Protein AF-T2JVC3-F1 (afdb_monomer_lite)

Secondary structure (DSSP, 8-state):
-HHHHHHHHHHHT------PPTTPPPEEEEEE-SSSEEEEEE-TT--HHHHHHHHHHHHHHT--TTS---TT-EEEEEEEEEE-SSTT--EEEEEEEEEEESS-SS-TT-EEEE-HHHHHHHHHHHHHTT-

Sequence (131 aa):
MVVLTVGLFGLGLGLFERTEIPGAVRFSRVYDNGGNQVIIVVEPSIIETELEATLKQAANDYFSYGRTAGIDNKLTIRARTLVHPETGESLPLYIGQVKRSLSVKNDENMEIDIFQEELKQLSKYQKLAKG

Organism: NCBI:txid1284629

Foldseek 3Di:
DVVVVCVVVVVVPCPDDQDQQPLADDWAWPDDPLAQETEIEDELPDDPVNVQSNQVSCLLVPADLRHHYDPVQKRKYWYWYWFDQDVPDIDTQTFWIWIAHNVDNDGPPIDIGGRVVSNVVSVVRVVVVVD

InterPro domains:
  IPR019664 Ycf51 [PF10726] (1-100)

Structure (mmCIF, N/CA/C/O backbone):
data_AF-T2JVC3-F1
#
_entry.id   AF-T2JVC3-F1
#
loop_
_atom_site.group_PDB
_atom_site.id
_atom_site.type_symbol
_atom_site.label_atom_id
_atom_site.label_alt_id
_atom_site.label_comp_id
_atom_site.label_asym_id
_atom_site.label_entity_id
_atom_site.label_seq_id
_atom_site.pdbx_PDB_ins_code
_atom_site.Cartn_x
_atom_site.Cartn_y
_atom_site.Cartn_z
_atom_site.occupancy
_atom_site.B_iso_or_equiv
_atom_site.auth_seq_id
_atom_site.auth_comp_id
_atom_site.auth_asym_id
_atom_site.auth_atom_id
_atom_site.pdbx_PDB_model_num
ATOM 1 N N . MET A 1 1 ? -1.027 -19.730 -40.507 1.00 79.75 1 MET A N 1
ATOM 2 C CA . MET A 1 1 ? -1.485 -20.237 -39.193 1.00 79.75 1 MET A CA 1
ATOM 3 C C . MET A 1 1 ? -0.329 -20.587 -38.270 1.00 79.75 1 MET A C 1
ATOM 5 O O . MET A 1 1 ? -0.295 -20.025 -37.191 1.00 79.75 1 MET A O 1
ATOM 9 N N . VAL A 1 2 ? 0.664 -21.376 -38.703 1.00 92.81 2 VAL A N 1
ATOM 10 C CA . VAL A 1 2 ? 1.822 -21.780 -37.871 1.00 92.81 2 VAL A CA 1
ATOM 11 C C . VAL A 1 2 ? 2.514 -20.618 -37.138 1.00 92.81 2 VAL A C 1
ATOM 13 O O . VAL A 1 2 ? 2.687 -20.701 -35.930 1.00 92.81 2 VAL A O 1
ATOM 16 N N . VAL A 1 3 ? 2.845 -19.514 -37.822 1.00 93.38 3 VAL A N 1
ATOM 17 C CA . VAL A 1 3 ? 3.511 -18.349 -37.192 1.00 93.38 3 VAL A CA 1
ATOM 18 C C . VAL A 1 3 ? 2.668 -17.738 -36.067 1.00 93.38 3 VAL A C 1
ATOM 20 O O . VAL A 1 3 ? 3.184 -17.458 -34.992 1.00 93.38 3 VAL A O 1
ATOM 23 N N . LEU A 1 4 ? 1.362 -17.576 -36.294 1.00 92.12 4 LEU A N 1
ATOM 24 C CA . LEU A 1 4 ? 0.427 -17.060 -35.292 1.00 92.12 4 LEU A CA 1
ATOM 25 C C . LEU A 1 4 ? 0.304 -18.024 -34.111 1.00 92.12 4 LEU A C 1
ATOM 27 O O . LEU A 1 4 ? 0.419 -17.597 -32.971 1.00 92.12 4 LEU A O 1
ATOM 31 N N . THR A 1 5 ? 0.132 -19.320 -34.374 1.00 93.00 5 THR A N 1
ATOM 32 C CA . THR A 1 5 ? 0.001 -20.342 -33.328 1.00 93.00 5 THR A CA 1
ATOM 33 C C . THR A 1 5 ? 1.251 -20.419 -32.456 1.00 93.00 5 THR A C 1
ATOM 35 O O . THR A 1 5 ? 1.134 -20.415 -31.237 1.00 93.00 5 THR A O 1
ATOM 38 N N . VAL A 1 6 ? 2.441 -20.427 -33.062 1.00 92.12 6 VAL A N 1
ATOM 39 C CA . VAL A 1 6 ? 3.713 -20.450 -32.327 1.00 92.12 6 VAL A CA 1
ATOM 40 C C . VAL A 1 6 ? 3.932 -19.140 -31.568 1.00 92.12 6 VAL A C 1
ATOM 42 O O . VAL A 1 6 ? 4.359 -19.179 -30.420 1.00 92.12 6 VAL A O 1
ATOM 45 N N . GLY A 1 7 ? 3.591 -17.991 -32.160 1.00 90.12 7 GLY A N 1
ATOM 46 C CA . GLY A 1 7 ? 3.696 -16.688 -31.498 1.00 90.12 7 GLY A CA 1
ATOM 47 C C . GLY A 1 7 ? 2.778 -16.557 -30.279 1.00 90.12 7 GLY A C 1
ATOM 48 O O . GLY A 1 7 ? 3.239 -16.191 -29.202 1.00 90.12 7 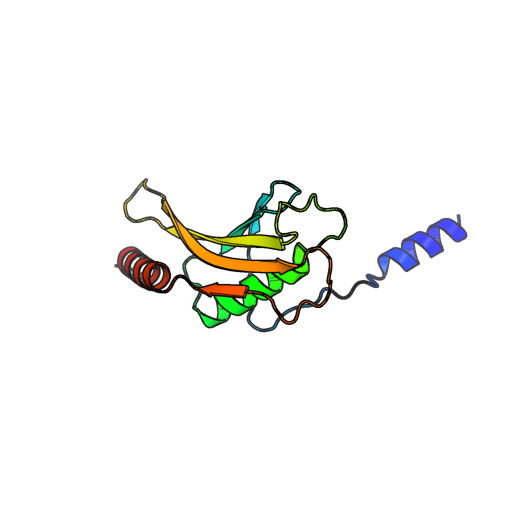GLY A O 1
ATOM 49 N N . LEU A 1 8 ? 1.496 -16.908 -30.418 1.00 89.00 8 LEU A N 1
ATOM 50 C CA . LEU A 1 8 ? 0.521 -16.900 -29.320 1.00 89.00 8 LEU A CA 1
ATOM 51 C C . LEU A 1 8 ? 0.872 -17.925 -28.236 1.00 89.00 8 LEU A C 1
ATOM 53 O O . LEU A 1 8 ? 0.787 -17.607 -27.054 1.00 89.00 8 LEU A O 1
ATOM 57 N N . PHE A 1 9 ? 1.304 -19.128 -28.626 1.00 87.88 9 PHE A N 1
ATOM 58 C CA . PHE A 1 9 ? 1.742 -20.155 -27.683 1.00 87.88 9 PHE A CA 1
ATOM 59 C C . PHE A 1 9 ? 2.987 -19.711 -26.910 1.00 87.88 9 PHE A C 1
ATOM 61 O O . PHE A 1 9 ? 2.995 -19.783 -25.687 1.00 87.88 9 PHE A O 1
ATOM 68 N N . GLY A 1 10 ? 4.001 -19.181 -27.603 1.00 86.00 10 GLY A N 1
ATOM 69 C CA . GLY A 1 10 ? 5.225 -18.673 -26.985 1.00 86.00 10 GLY A CA 1
ATOM 70 C C . GLY A 1 10 ? 4.973 -17.515 -26.015 1.00 86.00 10 GLY A C 1
ATOM 71 O O . GLY A 1 10 ? 5.526 -17.511 -24.920 1.00 86.00 10 GLY A O 1
ATOM 72 N N . LEU A 1 11 ? 4.089 -16.572 -26.367 1.00 83.12 11 LEU A N 1
ATOM 73 C CA . LEU A 1 11 ? 3.670 -15.486 -25.467 1.00 83.12 11 LEU A CA 1
ATOM 74 C C . LEU A 1 11 ? 2.813 -15.986 -24.290 1.00 83.12 11 LEU A C 1
ATOM 76 O O . LEU A 1 11 ? 2.827 -15.379 -23.221 1.00 83.12 11 LEU A O 1
ATOM 80 N N . GLY A 1 12 ? 2.095 -17.099 -24.464 1.00 79.94 12 GLY A N 1
ATOM 81 C CA . GLY A 1 12 ? 1.285 -17.743 -23.429 1.00 79.94 12 GLY A CA 1
ATOM 82 C C . GLY A 1 12 ? 2.084 -18.504 -22.366 1.00 79.94 12 GLY A C 1
ATOM 83 O O . GLY A 1 12 ? 1.514 -18.860 -21.340 1.00 79.94 12 GLY A O 1
ATOM 84 N N . LEU A 1 13 ? 3.392 -18.720 -22.562 1.00 82.12 13 LEU A N 1
ATOM 85 C CA . LEU A 1 13 ? 4.261 -19.417 -21.601 1.00 82.12 13 LEU A CA 1
ATOM 86 C C . LEU A 1 13 ? 4.530 -18.624 -20.311 1.00 82.12 13 LEU A C 1
ATOM 88 O O . LEU A 1 13 ? 5.198 -19.137 -19.421 1.00 82.12 13 LEU A O 1
ATOM 92 N N . GLY A 1 14 ? 4.026 -17.390 -20.194 1.00 66.44 14 GLY A N 1
ATOM 93 C CA . GLY A 1 14 ? 4.145 -16.618 -18.958 1.00 66.44 14 GLY A CA 1
ATOM 94 C C . GLY A 1 14 ? 5.587 -16.225 -18.639 1.00 66.44 14 GLY A C 1
ATOM 95 O O . GLY A 1 14 ? 6.002 -16.309 -17.493 1.00 66.44 14 GLY A O 1
ATOM 96 N N . LEU A 1 15 ? 6.345 -15.760 -19.641 1.00 68.88 15 LEU A N 1
ATOM 97 C CA . LEU A 1 15 ? 7.757 -15.340 -19.526 1.00 68.88 15 LEU A CA 1
ATOM 98 C C . LEU A 1 15 ? 7.999 -14.110 -18.617 1.00 68.88 15 LEU A C 1
ATOM 100 O O . LEU A 1 15 ? 9.071 -13.509 -18.655 1.00 68.88 15 LEU A O 1
ATOM 104 N N . PHE A 1 16 ? 7.007 -13.707 -17.825 1.00 67.94 16 PHE A N 1
ATOM 105 C CA . PHE A 1 16 ? 7.097 -12.607 -16.879 1.00 67.94 16 PHE A CA 1
ATOM 106 C C . PHE A 1 16 ? 6.987 -13.163 -15.465 1.00 67.94 16 PHE A C 1
ATOM 108 O O . PHE A 1 16 ? 5.893 -13.438 -14.976 1.00 67.94 16 PHE A O 1
ATOM 115 N N . GLU A 1 17 ? 8.127 -13.295 -14.796 1.00 67.00 17 GLU A N 1
ATOM 116 C CA . GLU A 1 17 ? 8.144 -13.521 -13.357 1.00 67.00 17 GLU A CA 1
ATOM 117 C C . GLU A 1 17 ? 7.766 -12.216 -12.659 1.00 67.00 17 GLU A C 1
ATOM 119 O O . GLU A 1 17 ? 8.472 -11.205 -12.742 1.00 67.00 17 GLU A O 1
ATOM 124 N N . ARG A 1 18 ? 6.611 -12.216 -11.990 1.00 76.00 18 ARG A N 1
ATOM 125 C CA . ARG A 1 18 ? 6.265 -11.130 -11.079 1.00 76.00 18 ARG A CA 1
ATOM 126 C C . ARG A 1 18 ? 7.211 -11.216 -9.890 1.00 76.00 18 ARG A C 1
ATOM 128 O O . ARG A 1 18 ? 7.340 -12.266 -9.271 1.00 76.00 18 ARG A O 1
ATOM 135 N N . THR A 1 19 ? 7.858 -10.107 -9.559 1.00 84.75 19 THR A N 1
ATOM 136 C CA . THR A 1 19 ? 8.630 -10.029 -8.323 1.00 84.75 19 THR A CA 1
ATOM 137 C C . THR A 1 19 ? 7.670 -10.107 -7.141 1.00 84.75 19 THR A C 1
ATOM 139 O O . THR A 1 19 ? 6.855 -9.203 -6.948 1.00 84.75 19 THR A O 1
ATOM 142 N N . GLU A 1 20 ? 7.774 -11.179 -6.364 1.00 90.62 20 GLU A N 1
ATOM 143 C CA . GLU A 1 20 ? 7.067 -11.337 -5.097 1.00 90.62 20 GLU A CA 1
ATOM 144 C C . GLU A 1 20 ? 8.005 -10.981 -3.946 1.00 90.62 20 GLU A C 1
ATOM 146 O O . GLU A 1 20 ? 9.097 -11.534 -3.812 1.00 90.62 20 GLU A O 1
ATOM 151 N N . ILE A 1 21 ? 7.588 -10.023 -3.125 1.00 94.00 21 ILE A N 1
ATOM 152 C CA . ILE A 1 21 ? 8.301 -9.611 -1.923 1.00 94.00 21 ILE A CA 1
ATOM 153 C C . ILE A 1 21 ? 7.805 -10.479 -0.762 1.00 94.00 21 ILE A C 1
ATOM 155 O O . ILE A 1 21 ? 6.615 -10.433 -0.436 1.00 94.00 21 ILE A O 1
ATOM 159 N N . PRO A 1 22 ? 8.688 -11.263 -0.116 1.00 95.50 22 PRO A N 1
ATOM 160 C CA . PRO A 1 22 ? 8.301 -12.114 1.002 1.00 95.50 22 PRO A CA 1
ATOM 161 C C . PRO A 1 22 ? 7.613 -11.326 2.121 1.00 95.50 22 PRO A C 1
ATOM 163 O O . PRO A 1 22 ? 8.066 -10.249 2.504 1.00 95.50 22 PRO A O 1
ATOM 166 N N . GLY A 1 23 ? 6.522 -11.881 2.654 1.00 95.75 23 GLY A N 1
ATOM 167 C CA . GLY A 1 23 ? 5.741 -11.262 3.729 1.00 95.75 23 GLY A CA 1
ATOM 168 C C . GLY A 1 23 ? 4.748 -10.188 3.275 1.00 95.75 23 GLY A C 1
ATOM 169 O O . GLY A 1 23 ? 3.989 -9.692 4.103 1.00 95.75 23 GLY A O 1
ATOM 170 N N . ALA A 1 24 ? 4.707 -9.834 1.986 1.00 97.06 24 ALA A N 1
ATOM 171 C CA . ALA A 1 24 ? 3.653 -8.975 1.462 1.00 97.06 24 ALA A CA 1
ATOM 172 C C . ALA A 1 24 ? 2.305 -9.711 1.492 1.00 97.06 24 ALA A C 1
ATOM 174 O O . ALA A 1 24 ? 2.192 -10.849 1.029 1.00 97.06 24 ALA A O 1
ATOM 175 N N . VAL A 1 25 ? 1.270 -9.050 2.009 1.00 96.88 25 VAL A N 1
ATOM 176 C CA . VAL A 1 25 ? -0.090 -9.594 2.031 1.00 96.88 25 VAL A CA 1
ATOM 177 C C . VAL A 1 25 ? -0.882 -9.119 0.821 1.00 96.88 25 VAL A C 1
ATOM 179 O O . VAL A 1 25 ? -0.494 -8.205 0.088 1.00 96.88 25 VAL A O 1
ATOM 182 N N . ARG A 1 26 ? -2.037 -9.746 0.595 1.00 96.38 26 ARG A N 1
ATOM 183 C CA . ARG A 1 26 ? -2.940 -9.345 -0.479 1.00 96.38 26 ARG A CA 1
ATOM 184 C C . ARG A 1 26 ? -3.481 -7.937 -0.221 1.00 96.38 26 ARG A C 1
ATOM 186 O O . ARG A 1 26 ? -3.966 -7.623 0.861 1.00 96.38 26 ARG A O 1
ATOM 193 N N . PHE A 1 27 ? -3.479 -7.120 -1.265 1.00 97.50 27 PHE A N 1
ATOM 194 C CA . PHE A 1 27 ? -4.100 -5.800 -1.281 1.00 97.50 27 PHE A CA 1
ATOM 195 C C . PHE A 1 27 ? -4.928 -5.620 -2.552 1.00 97.50 27 PHE A C 1
ATOM 197 O O . PHE A 1 27 ? -4.784 -6.367 -3.524 1.00 97.50 27 PHE A O 1
ATOM 204 N N . SER A 1 28 ? -5.795 -4.610 -2.566 1.00 97.75 28 SER A N 1
ATOM 205 C CA . SER A 1 28 ? -6.480 -4.182 -3.788 1.00 97.75 28 SER A CA 1
ATOM 206 C C . SER A 1 28 ? -6.362 -2.678 -3.997 1.00 97.75 28 SER A C 1
ATOM 208 O O . SER A 1 28 ? -6.205 -1.907 -3.053 1.00 97.75 28 SER A O 1
ATOM 210 N N . ARG A 1 29 ? -6.395 -2.249 -5.258 1.00 97.81 29 ARG A N 1
ATOM 211 C CA . ARG A 1 29 ? -6.358 -0.835 -5.630 1.00 97.81 29 ARG A CA 1
ATOM 212 C C . ARG A 1 29 ? -7.743 -0.232 -5.485 1.00 97.81 29 ARG A C 1
ATOM 214 O O . ARG A 1 29 ? -8.681 -0.713 -6.113 1.00 97.81 29 ARG A O 1
ATOM 221 N N . VAL A 1 30 ? -7.856 0.847 -4.724 1.00 97.50 30 VAL A N 1
ATOM 222 C CA . VAL A 1 30 ? -9.124 1.574 -4.545 1.00 97.50 30 VAL A CA 1
ATOM 223 C C . VAL A 1 30 ? -9.123 2.931 -5.236 1.00 97.50 30 VAL A C 1
ATOM 225 O O . VAL A 1 30 ? -10.188 3.472 -5.512 1.00 97.50 30 VAL A O 1
ATOM 228 N N . TYR A 1 31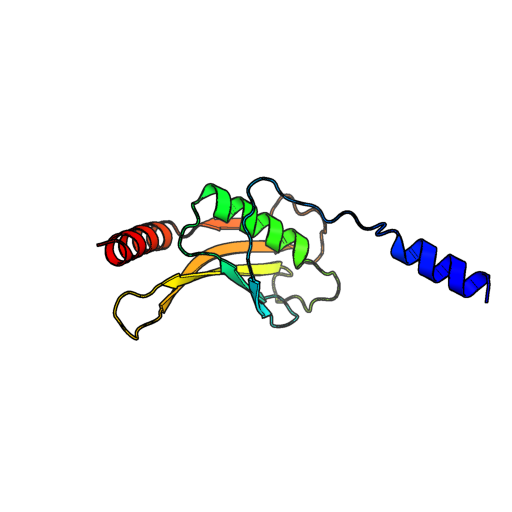 ? -7.944 3.480 -5.530 1.00 97.75 31 TYR A N 1
ATOM 229 C CA . TYR A 1 31 ? -7.801 4.709 -6.300 1.00 97.75 31 TYR A CA 1
ATOM 230 C C . TYR A 1 31 ? -6.461 4.733 -7.030 1.00 97.75 31 TYR A C 1
ATOM 232 O O . TYR A 1 31 ? -5.446 4.279 -6.499 1.00 97.75 31 TYR A O 1
ATOM 240 N N . ASP A 1 32 ? -6.466 5.282 -8.237 1.00 96.44 32 ASP A N 1
ATOM 241 C CA . ASP A 1 32 ? -5.281 5.516 -9.052 1.00 96.44 32 ASP A CA 1
ATOM 242 C C . ASP A 1 32 ? -5.574 6.689 -9.982 1.00 96.44 32 ASP A C 1
ATOM 244 O O . ASP A 1 32 ? -6.547 6.645 -10.735 1.00 96.44 32 ASP A O 1
ATOM 248 N N . ASN A 1 33 ? -4.757 7.738 -9.921 1.00 94.94 33 ASN A N 1
ATOM 249 C CA . ASN A 1 33 ? -4.926 8.901 -10.790 1.00 94.94 33 ASN A CA 1
ATOM 250 C C . ASN A 1 33 ? -4.190 8.768 -12.135 1.00 94.94 33 ASN A C 1
ATOM 252 O O . ASN A 1 33 ? -4.154 9.729 -12.897 1.00 94.94 33 ASN A O 1
ATOM 256 N N . GLY A 1 34 ? -3.532 7.634 -12.403 1.00 91.81 34 GLY A N 1
ATOM 257 C CA . GLY A 1 34 ? -2.662 7.429 -13.568 1.00 91.81 34 GLY A CA 1
ATOM 258 C C . GLY A 1 34 ? -1.364 8.256 -13.553 1.00 91.81 34 GLY A C 1
ATOM 259 O O . GLY A 1 34 ? -0.488 8.045 -14.388 1.00 91.81 34 GLY A O 1
ATOM 260 N N . GLY A 1 35 ? -1.216 9.167 -12.590 1.00 93.94 35 GLY A N 1
ATOM 261 C CA . GLY A 1 35 ? -0.057 10.025 -12.379 1.00 93.94 35 GLY A CA 1
ATOM 262 C C . GLY A 1 35 ? 0.739 9.584 -11.157 1.00 93.94 35 GLY A C 1
ATOM 263 O O . GLY A 1 35 ? 1.172 8.438 -11.058 1.00 93.94 35 GLY A O 1
ATOM 264 N N . ASN A 1 36 ? 0.920 10.470 -10.187 1.00 95.00 36 ASN A N 1
ATOM 265 C CA . ASN A 1 36 ? 1.804 10.253 -9.044 1.00 95.00 36 ASN A CA 1
ATOM 266 C C . ASN A 1 36 ? 1.132 9.690 -7.776 1.00 95.00 36 ASN A C 1
ATOM 268 O O . ASN A 1 36 ? 1.764 9.695 -6.719 1.00 95.00 36 ASN A O 1
ATOM 272 N N . GLN A 1 37 ? -0.118 9.212 -7.843 1.00 95.94 37 GLN A N 1
ATOM 273 C CA . GLN A 1 37 ? -0.833 8.736 -6.656 1.00 95.94 37 GLN A CA 1
ATOM 274 C C . GLN A 1 37 ? -1.601 7.432 -6.879 1.00 95.94 37 GLN A C 1
ATOM 276 O O . GLN A 1 37 ? -2.418 7.311 -7.793 1.00 95.94 37 GLN A O 1
ATOM 281 N N . VAL A 1 38 ? -1.409 6.496 -5.949 1.00 98.06 38 VAL A N 1
ATOM 282 C CA . VAL A 1 38 ? -2.202 5.268 -5.817 1.00 98.06 38 VAL A CA 1
ATOM 283 C C . VAL A 1 38 ? -2.649 5.109 -4.366 1.00 98.06 38 VAL A C 1
ATOM 285 O O . VAL A 1 38 ? -1.922 5.444 -3.429 1.00 98.06 38 VAL A O 1
ATOM 288 N N . ILE A 1 39 ? -3.857 4.591 -4.163 1.00 98.50 39 ILE A N 1
ATOM 289 C CA . ILE A 1 39 ? -4.344 4.177 -2.848 1.00 98.50 39 ILE A CA 1
ATOM 290 C C . ILE A 1 39 ? -4.711 2.703 -2.926 1.00 98.50 39 ILE A C 1
ATOM 292 O O . ILE A 1 39 ? -5.490 2.283 -3.790 1.00 98.50 39 ILE A O 1
ATOM 296 N N . ILE A 1 40 ? -4.157 1.934 -1.997 1.00 98.69 40 ILE A N 1
ATOM 297 C CA . ILE A 1 40 ? -4.445 0.515 -1.827 1.00 98.69 40 ILE A CA 1
ATOM 298 C C . ILE A 1 40 ? -5.207 0.287 -0.526 1.00 98.69 40 ILE A C 1
ATOM 300 O O . ILE A 1 40 ? -5.051 1.039 0.439 1.00 98.69 40 ILE A O 1
ATOM 304 N N . VAL A 1 41 ? -6.029 -0.755 -0.507 1.00 98.19 41 VAL A N 1
ATOM 305 C CA . VAL A 1 41 ? -6.663 -1.270 0.703 1.00 98.19 41 VAL A CA 1
ATOM 306 C C . VAL A 1 41 ? -6.050 -2.612 1.088 1.00 98.19 41 VAL A C 1
ATOM 308 O O . VAL A 1 41 ? -5.848 -3.470 0.224 1.00 98.19 41 VAL A O 1
ATOM 311 N N . VAL A 1 42 ? -5.769 -2.768 2.378 1.00 97.56 42 VAL A N 1
ATOM 312 C CA . VAL A 1 42 ? -5.276 -3.999 3.009 1.00 97.56 42 VAL A CA 1
ATOM 313 C C . VAL A 1 42 ? -6.242 -4.471 4.088 1.00 97.56 42 VAL A C 1
ATOM 315 O O . VAL A 1 42 ? -7.061 -3.692 4.595 1.00 97.56 42 VAL A O 1
ATOM 318 N N . GLU A 1 43 ? -6.149 -5.752 4.440 1.00 94.88 43 GLU A N 1
ATOM 319 C CA . GLU A 1 43 ? -6.974 -6.317 5.503 1.00 94.88 43 GLU A CA 1
ATOM 320 C C . GLU A 1 43 ? -6.717 -5.620 6.845 1.00 94.88 43 GLU A C 1
ATOM 322 O O . GLU A 1 43 ? -5.570 -5.287 7.159 1.00 94.88 43 GLU A O 1
ATOM 327 N N . PRO A 1 44 ? -7.761 -5.408 7.666 1.00 93.19 44 PRO A N 1
ATOM 328 C CA . PRO A 1 44 ? -7.599 -4.773 8.965 1.00 93.19 44 PRO A CA 1
ATOM 329 C C . PRO A 1 44 ? -6.670 -5.533 9.899 1.00 93.19 44 PRO A C 1
ATOM 331 O O . PRO A 1 44 ? -6.148 -4.904 10.799 1.00 93.19 44 PRO A O 1
ATOM 334 N N . SER A 1 45 ? -6.465 -6.842 9.721 1.00 92.50 45 SER A N 1
ATOM 335 C CA . SER A 1 45 ? -5.621 -7.712 10.558 1.00 92.50 45 SER A CA 1
ATOM 336 C C . SER A 1 45 ? -4.113 -7.602 10.310 1.00 92.50 45 SER A C 1
ATOM 338 O O . SER A 1 45 ? -3.360 -8.285 11.000 1.00 92.50 45 SER A O 1
ATOM 340 N N . ILE A 1 46 ? -3.679 -6.775 9.355 1.00 95.25 46 ILE A N 1
ATOM 341 C CA . ILE A 1 46 ? -2.270 -6.632 8.968 1.00 95.25 46 ILE A CA 1
ATOM 342 C C . ILE A 1 46 ? -1.386 -6.152 10.132 1.00 95.25 46 ILE A C 1
ATOM 344 O O . ILE A 1 46 ? -1.786 -5.280 10.911 1.00 95.25 46 ILE A O 1
ATOM 348 N N . ILE A 1 47 ? -0.168 -6.691 10.228 1.00 94.56 47 ILE A N 1
ATOM 349 C CA . ILE A 1 47 ? 0.861 -6.211 11.167 1.00 94.56 47 ILE A CA 1
ATOM 350 C C . ILE A 1 47 ? 1.877 -5.286 10.484 1.00 94.56 47 ILE A C 1
ATOM 352 O O . ILE A 1 47 ? 1.946 -5.195 9.263 1.00 94.56 47 ILE A O 1
ATOM 356 N N . GLU A 1 48 ? 2.701 -4.597 11.272 1.00 96.00 48 GLU A N 1
ATOM 357 C CA . GLU A 1 48 ? 3.678 -3.619 10.772 1.00 96.00 48 GLU A CA 1
ATOM 358 C C . GLU A 1 48 ? 4.649 -4.190 9.725 1.00 96.00 48 GLU A C 1
ATOM 360 O O . GLU A 1 48 ? 4.837 -3.592 8.667 1.00 96.00 48 GLU A O 1
ATOM 365 N N . THR A 1 49 ? 5.228 -5.366 9.979 1.00 96.81 49 THR A N 1
ATOM 366 C CA . THR A 1 49 ? 6.192 -5.995 9.061 1.00 96.81 49 THR A CA 1
ATOM 367 C C . THR A 1 49 ? 5.545 -6.416 7.741 1.00 96.81 49 THR A C 1
ATOM 369 O O . THR A 1 49 ? 6.129 -6.236 6.672 1.00 96.81 49 THR A O 1
ATOM 372 N N . GLU A 1 50 ? 4.315 -6.930 7.799 1.00 97.50 50 GLU A N 1
ATOM 373 C CA . GLU A 1 50 ? 3.505 -7.242 6.620 1.00 97.50 50 GLU A CA 1
ATOM 374 C C . GLU A 1 50 ? 3.148 -5.973 5.846 1.00 97.50 50 GLU A C 1
ATOM 376 O O . GLU A 1 50 ? 3.201 -5.964 4.616 1.00 97.50 50 GLU A O 1
ATOM 381 N N . LEU A 1 51 ? 2.812 -4.883 6.543 1.00 97.88 51 LEU A N 1
ATOM 382 C CA . LEU A 1 51 ? 2.499 -3.597 5.928 1.00 97.88 51 LEU A CA 1
ATOM 383 C C . LEU A 1 51 ? 3.706 -3.030 5.180 1.00 97.88 51 LEU A C 1
ATOM 385 O O . LEU A 1 51 ? 3.559 -2.606 4.034 1.00 97.88 51 LEU A O 1
ATOM 389 N N . GLU A 1 52 ? 4.892 -3.063 5.782 1.00 97.94 52 GLU A N 1
ATOM 390 C CA . GLU A 1 52 ? 6.122 -2.617 5.129 1.00 97.94 52 GLU A CA 1
ATOM 391 C C . GLU A 1 52 ? 6.409 -3.438 3.860 1.00 97.94 52 GLU A C 1
ATOM 393 O O . GLU A 1 52 ? 6.633 -2.871 2.785 1.00 97.94 52 GLU A O 1
ATOM 398 N N . ALA A 1 53 ? 6.338 -4.771 3.949 1.00 97.69 53 ALA A N 1
ATOM 399 C CA . ALA A 1 53 ? 6.517 -5.656 2.798 1.00 97.69 53 ALA A CA 1
ATOM 400 C C . ALA A 1 53 ? 5.459 -5.405 1.709 1.00 97.69 53 ALA A C 1
ATOM 402 O O . ALA A 1 53 ? 5.775 -5.359 0.519 1.00 97.69 53 ALA A O 1
ATOM 403 N N . THR A 1 54 ? 4.212 -5.161 2.111 1.00 98.12 54 THR A N 1
ATOM 404 C CA . THR A 1 54 ? 3.092 -4.872 1.207 1.00 98.12 54 THR A CA 1
ATOM 405 C C . THR A 1 54 ? 3.260 -3.536 0.493 1.00 98.12 54 THR A C 1
ATOM 407 O O . THR A 1 54 ? 3.001 -3.442 -0.707 1.00 98.12 54 THR A O 1
ATOM 410 N N . LEU A 1 55 ? 3.737 -2.503 1.191 1.00 98.25 55 LEU A N 1
ATOM 411 C CA . LEU A 1 55 ? 4.065 -1.214 0.587 1.00 98.25 55 LEU A CA 1
ATOM 412 C C . LEU A 1 55 ? 5.192 -1.365 -0.440 1.00 98.25 55 LEU A C 1
ATOM 414 O O . LEU A 1 55 ? 5.064 -0.851 -1.550 1.00 98.25 55 LEU A O 1
ATOM 418 N N . LYS A 1 56 ? 6.245 -2.134 -0.131 1.00 96.94 56 LYS A N 1
ATOM 419 C CA . LYS A 1 56 ? 7.309 -2.452 -1.100 1.00 96.94 56 LYS A CA 1
ATOM 420 C C . LYS A 1 56 ? 6.763 -3.213 -2.313 1.00 96.94 56 LYS A C 1
ATOM 422 O O . LYS A 1 56 ? 7.131 -2.898 -3.445 1.00 96.94 56 LYS A O 1
ATOM 427 N N . GLN A 1 57 ? 5.867 -4.180 -2.103 1.00 96.94 57 GLN A N 1
ATOM 428 C CA . GLN A 1 57 ? 5.262 -4.949 -3.194 1.00 96.94 57 GLN A CA 1
ATOM 429 C C . GLN A 1 57 ? 4.445 -4.027 -4.101 1.00 96.94 57 GLN A C 1
ATOM 431 O O . GLN A 1 57 ? 4.632 -4.027 -5.315 1.00 96.94 57 GLN A O 1
ATOM 436 N N . ALA A 1 58 ? 3.598 -3.182 -3.510 1.00 97.19 58 ALA A N 1
ATOM 437 C CA . ALA A 1 58 ? 2.802 -2.210 -4.245 1.00 97.19 58 ALA A CA 1
ATOM 438 C C . ALA A 1 58 ? 3.683 -1.197 -4.993 1.00 97.19 58 ALA A C 1
ATOM 440 O O . ALA A 1 58 ? 3.391 -0.855 -6.139 1.00 97.19 58 ALA A O 1
ATOM 441 N N . ALA A 1 59 ? 4.779 -0.745 -4.381 1.00 96.25 59 ALA A N 1
ATOM 442 C CA . ALA A 1 59 ? 5.768 0.111 -5.025 1.00 96.25 59 ALA A CA 1
ATOM 443 C C . ALA A 1 59 ? 6.321 -0.535 -6.295 1.00 96.25 59 ALA A C 1
ATOM 445 O O . ALA A 1 59 ? 6.401 0.138 -7.323 1.00 96.25 59 ALA A O 1
ATOM 446 N N . ASN A 1 60 ? 6.657 -1.824 -6.251 1.00 94.12 60 ASN A N 1
ATOM 447 C CA . ASN A 1 60 ? 7.107 -2.568 -7.422 1.00 94.12 60 ASN A CA 1
ATOM 448 C C . ASN A 1 60 ? 5.993 -2.710 -8.475 1.00 94.12 60 ASN A C 1
ATOM 450 O O . ASN A 1 60 ? 6.179 -2.317 -9.624 1.00 94.12 60 ASN A O 1
ATOM 454 N N . ASP A 1 61 ? 4.812 -3.174 -8.062 1.00 94.44 61 ASP A N 1
ATOM 455 C CA . ASP A 1 61 ? 3.696 -3.473 -8.964 1.00 94.44 61 ASP A CA 1
ATOM 456 C C . ASP A 1 61 ? 3.167 -2.246 -9.725 1.00 94.44 61 ASP A C 1
ATOM 458 O O . ASP A 1 61 ? 2.777 -2.362 -10.887 1.00 94.44 61 ASP A O 1
ATOM 462 N N . TYR A 1 62 ? 3.123 -1.070 -9.088 1.00 94.81 62 TYR A N 1
ATOM 463 C CA . TYR A 1 62 ? 2.534 0.136 -9.688 1.00 94.81 62 TYR A CA 1
ATOM 464 C C . TYR A 1 62 ? 3.528 1.041 -10.411 1.00 94.81 62 TYR A C 1
ATOM 466 O O . TYR A 1 62 ? 3.132 2.076 -10.962 1.00 94.81 62 TYR A O 1
ATOM 474 N N . PHE A 1 63 ? 4.806 0.675 -10.436 1.00 92.56 63 PHE A N 1
ATOM 475 C CA . PHE A 1 63 ? 5.792 1.435 -11.183 1.00 92.56 63 PHE A CA 1
ATOM 476 C C . PHE A 1 63 ? 5.555 1.361 -12.684 1.00 92.56 63 PHE A C 1
ATOM 478 O O . PHE A 1 63 ? 5.411 0.293 -13.274 1.00 92.56 63 PHE A O 1
ATOM 485 N N . SER A 1 64 ? 5.576 2.528 -13.318 1.00 90.19 64 SER A N 1
ATOM 486 C CA . SER A 1 64 ? 5.560 2.643 -14.766 1.00 90.19 64 SER A CA 1
ATOM 487 C C . SER A 1 64 ? 6.206 3.956 -15.183 1.00 90.19 64 SER A C 1
ATOM 489 O O . SER A 1 64 ? 5.852 5.016 -14.669 1.00 90.19 64 SER A O 1
ATOM 491 N N . TYR A 1 65 ? 7.114 3.878 -16.160 1.00 86.44 65 TYR A N 1
ATOM 492 C CA . TYR A 1 65 ? 7.772 5.039 -16.770 1.00 86.44 65 TYR A CA 1
ATOM 493 C C . TYR A 1 65 ? 6.790 6.007 -17.448 1.00 86.44 65 TYR A C 1
ATOM 495 O O . TYR A 1 65 ? 7.118 7.170 -17.648 1.00 86.44 65 TYR A O 1
ATOM 503 N N . GLY A 1 66 ? 5.597 5.535 -17.827 1.00 87.75 66 GLY A N 1
ATOM 504 C CA . GLY A 1 66 ? 4.601 6.331 -18.550 1.00 87.75 66 GLY A CA 1
ATOM 505 C C . GLY A 1 66 ? 3.682 7.171 -17.661 1.00 87.75 66 GLY A C 1
ATOM 506 O O . GLY A 1 66 ? 2.784 7.827 -18.182 1.00 87.75 66 GLY A O 1
ATOM 507 N N . ARG A 1 67 ? 3.848 7.128 -16.334 1.00 91.12 67 ARG A N 1
ATOM 508 C CA . ARG A 1 67 ? 2.993 7.880 -15.406 1.00 91.12 67 ARG A CA 1
ATOM 509 C C . ARG A 1 67 ? 3.352 9.360 -15.450 1.00 91.12 67 ARG A C 1
ATOM 511 O O . ARG A 1 67 ? 4.527 9.720 -15.453 1.00 91.12 67 ARG A O 1
ATOM 518 N N . THR A 1 68 ? 2.343 10.227 -15.439 1.00 86.75 68 THR A N 1
ATOM 519 C CA . THR A 1 68 ? 2.574 11.670 -15.315 1.00 86.75 68 THR A CA 1
ATOM 520 C C . THR A 1 68 ? 3.112 11.962 -13.919 1.00 86.75 68 THR A C 1
ATOM 522 O O . THR A 1 68 ? 2.385 11.904 -12.925 1.00 86.75 68 THR A O 1
ATOM 525 N N . ALA A 1 69 ? 4.410 12.232 -13.850 1.00 77.25 69 ALA A N 1
ATOM 526 C CA . ALA A 1 69 ? 5.078 12.623 -12.626 1.00 77.25 69 ALA A CA 1
ATOM 527 C C . ALA A 1 69 ? 4.585 13.997 -12.149 1.00 77.25 69 ALA A C 1
ATOM 529 O O . ALA A 1 69 ? 4.368 14.910 -12.946 1.00 77.25 69 ALA A O 1
ATOM 530 N N . GLY A 1 70 ? 4.400 14.130 -10.834 1.00 74.94 70 GLY A N 1
ATOM 531 C CA . GLY A 1 70 ? 4.218 15.430 -10.196 1.00 74.94 70 GLY A CA 1
ATOM 532 C C . GLY A 1 70 ? 5.542 16.196 -10.108 1.00 74.94 70 GLY A C 1
ATOM 533 O O . GLY A 1 70 ? 6.546 15.802 -10.696 1.00 74.94 70 GLY A O 1
ATOM 534 N N . ILE A 1 71 ? 5.555 17.269 -9.318 1.00 77.75 71 ILE A N 1
ATOM 535 C CA . ILE A 1 71 ? 6.716 18.164 -9.148 1.00 77.75 71 ILE A CA 1
ATOM 536 C C . ILE A 1 71 ? 7.982 17.413 -8.690 1.00 77.75 71 ILE A C 1
ATOM 538 O O . ILE A 1 71 ? 9.087 17.775 -9.080 1.00 77.75 71 ILE A O 1
ATOM 542 N N . ASP A 1 72 ? 7.832 16.366 -7.879 1.00 85.12 72 ASP A N 1
ATOM 543 C CA . ASP A 1 72 ? 8.929 15.613 -7.262 1.00 85.12 72 ASP A CA 1
ATOM 544 C C . ASP A 1 72 ? 9.322 14.335 -8.018 1.00 85.12 72 ASP A C 1
ATOM 546 O O . ASP A 1 72 ? 10.246 13.639 -7.597 1.00 85.12 72 ASP A O 1
ATOM 550 N N . ASN A 1 73 ? 8.638 14.015 -9.125 1.00 90.06 73 ASN A N 1
ATOM 551 C CA . ASN A 1 73 ? 8.869 12.805 -9.919 1.00 90.06 73 ASN A CA 1
ATOM 552 C C . ASN A 1 73 ? 8.833 11.496 -9.097 1.00 90.06 73 ASN A C 1
ATOM 554 O O . ASN A 1 73 ? 9.495 10.502 -9.421 1.00 90.06 73 ASN A O 1
ATOM 558 N N . LYS A 1 74 ? 8.031 11.489 -8.026 1.00 93.94 74 LYS A N 1
ATOM 559 C CA . LYS A 1 74 ? 7.806 10.323 -7.173 1.00 93.94 74 LYS A CA 1
ATOM 560 C C . LYS A 1 74 ? 6.367 9.842 -7.277 1.00 93.94 74 LYS A C 1
ATOM 562 O O . LYS A 1 74 ? 5.437 10.631 -7.397 1.00 93.94 74 LYS A O 1
ATOM 567 N N . LEU A 1 75 ? 6.176 8.532 -7.201 1.00 95.50 75 LEU A N 1
ATOM 568 C CA . LEU A 1 75 ? 4.882 7.896 -7.001 1.00 95.50 75 LEU A CA 1
ATOM 569 C C . LEU A 1 75 ? 4.654 7.723 -5.504 1.00 95.50 75 LEU A C 1
ATOM 571 O O . LEU A 1 75 ? 5.440 7.052 -4.839 1.00 95.50 75 LEU A O 1
ATOM 575 N N . THR A 1 76 ? 3.561 8.292 -5.001 1.00 97.00 76 THR A N 1
ATOM 576 C CA . THR A 1 76 ? 3.094 8.079 -3.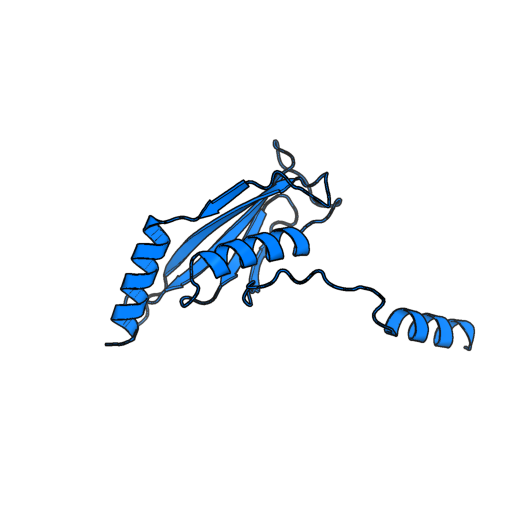631 1.00 97.00 76 THR A CA 1
ATOM 577 C C . THR A 1 76 ? 2.006 7.012 -3.621 1.00 97.00 76 THR A C 1
ATOM 579 O O . THR A 1 76 ? 0.953 7.171 -4.244 1.00 97.00 76 THR A O 1
ATOM 582 N N . ILE A 1 77 ? 2.235 5.939 -2.874 1.00 98.19 77 ILE A N 1
ATOM 583 C CA . ILE A 1 77 ? 1.266 4.866 -2.663 1.00 98.19 77 ILE A CA 1
ATOM 584 C C . ILE A 1 77 ? 0.863 4.888 -1.200 1.00 98.19 77 ILE A C 1
ATOM 586 O O . ILE A 1 77 ? 1.706 4.752 -0.319 1.00 98.19 77 ILE A O 1
ATOM 590 N N . ARG A 1 78 ? -0.429 5.066 -0.936 1.00 98.50 78 ARG A N 1
ATOM 591 C CA . ARG A 1 78 ? -0.971 5.120 0.425 1.00 98.50 78 ARG A CA 1
ATOM 592 C C . ARG A 1 78 ? -1.727 3.836 0.724 1.00 98.50 78 ARG A C 1
ATOM 594 O O . ARG A 1 78 ? -2.631 3.471 -0.030 1.00 98.50 78 ARG A O 1
ATOM 601 N N . ALA A 1 79 ? -1.387 3.184 1.826 1.00 98.50 79 ALA A N 1
ATOM 602 C CA . ALA A 1 79 ? -2.123 2.037 2.327 1.00 98.50 79 ALA A CA 1
ATOM 603 C C . ALA A 1 79 ? -3.181 2.498 3.326 1.00 98.50 79 ALA A C 1
ATOM 605 O O . ALA A 1 79 ? -2.894 3.225 4.283 1.00 98.50 79 ALA A O 1
ATOM 606 N N . ARG A 1 80 ? -4.417 2.060 3.100 1.00 97.56 80 ARG A N 1
ATOM 607 C CA . ARG A 1 80 ? -5.505 2.200 4.062 1.00 97.56 80 ARG A CA 1
ATOM 608 C C . ARG A 1 80 ? -6.125 0.855 4.386 1.00 97.56 80 ARG A C 1
ATOM 610 O O . ARG A 1 80 ? -6.011 -0.098 3.625 1.00 97.56 80 ARG A O 1
ATOM 617 N N . THR A 1 81 ? -6.857 0.813 5.476 1.00 96.19 81 THR A N 1
ATOM 618 C CA . THR A 1 81 ? -7.785 -0.263 5.791 1.00 96.19 81 THR A CA 1
ATOM 619 C C . THR A 1 81 ? -9.177 0.316 6.038 1.00 96.19 81 THR A C 1
ATOM 621 O O . THR A 1 81 ? -9.345 1.536 6.110 1.00 96.19 81 THR A O 1
ATOM 624 N N . LEU A 1 82 ? -10.186 -0.546 6.099 1.00 93.75 82 LEU A N 1
ATOM 625 C CA . LEU A 1 82 ? -11.553 -0.181 6.459 1.00 93.75 82 LEU A CA 1
ATOM 626 C C . LEU A 1 82 ? -11.846 -0.761 7.837 1.00 93.75 82 LEU A C 1
ATOM 628 O O . LEU A 1 82 ? -11.825 -1.976 8.013 1.00 93.75 82 LEU A O 1
ATOM 632 N N . VAL A 1 83 ? -12.100 0.113 8.807 1.00 92.38 83 VAL A N 1
ATOM 633 C CA . VAL A 1 83 ? -12.531 -0.285 10.150 1.00 92.38 83 VAL A CA 1
ATOM 634 C C . VAL A 1 83 ? -14.013 0.012 10.334 1.00 92.38 83 VAL A C 1
ATOM 636 O O . VAL A 1 83 ? -14.555 0.922 9.704 1.00 92.38 83 VAL A O 1
ATOM 639 N N . HIS A 1 84 ? -14.645 -0.743 11.229 1.00 89.62 84 HIS A N 1
ATOM 640 C CA . HIS A 1 84 ? -16.056 -0.605 11.582 1.00 89.62 84 HIS A CA 1
ATOM 641 C C . HIS A 1 84 ? -16.175 -0.319 13.085 1.00 89.62 84 HIS A C 1
ATOM 643 O O . HIS A 1 84 ? -16.260 -1.263 13.869 1.00 89.62 84 HIS A O 1
ATOM 649 N N . PRO A 1 85 ? -16.083 0.957 13.510 1.00 84.19 85 PRO A N 1
ATOM 650 C CA . PRO A 1 85 ? -16.171 1.327 14.923 1.00 84.19 85 PRO A CA 1
ATOM 651 C C . PRO A 1 85 ? -17.521 0.972 15.551 1.00 84.19 85 PRO A C 1
ATOM 653 O O . PRO A 1 85 ? -17.566 0.503 16.685 1.00 84.19 85 PRO A O 1
ATOM 656 N N . GLU A 1 86 ? -18.600 1.183 14.796 1.00 84.38 86 GLU A N 1
ATOM 657 C CA . GLU A 1 86 ? -19.982 0.973 15.213 1.00 84.38 86 GLU A CA 1
ATOM 658 C C . GLU A 1 86 ? -20.783 0.284 14.100 1.00 84.38 86 GLU A C 1
ATOM 660 O O . GLU A 1 86 ? -20.369 0.219 12.937 1.00 84.38 86 GLU A O 1
ATOM 665 N N . THR A 1 87 ? -21.955 -0.248 14.450 1.00 82.44 87 THR A N 1
ATOM 666 C CA . THR A 1 87 ? -22.825 -0.913 13.472 1.00 82.44 87 THR A CA 1
ATOM 667 C C . THR A 1 87 ? -23.337 0.101 12.453 1.00 82.44 87 THR A C 1
ATOM 669 O O . THR A 1 87 ? -24.017 1.056 12.808 1.00 82.44 87 THR A O 1
ATOM 672 N N . GLY A 1 88 ? -23.045 -0.133 11.173 1.00 84.94 88 GLY A N 1
ATOM 673 C CA . GLY A 1 88 ? -23.433 0.769 10.085 1.00 84.94 88 GLY A CA 1
ATOM 674 C C . GLY A 1 88 ? -22.425 1.886 9.800 1.00 84.94 88 GLY A C 1
ATOM 675 O O . GLY A 1 88 ? -22.597 2.602 8.816 1.00 84.94 88 GLY A O 1
ATOM 676 N N . GLU A 1 89 ? -21.343 1.992 10.577 1.00 87.12 89 GLU A N 1
ATOM 677 C CA . GLU A 1 89 ? -20.277 2.966 10.348 1.00 87.12 89 GLU A CA 1
ATOM 678 C C . GLU A 1 89 ? -19.027 2.301 9.764 1.00 87.12 89 GLU A C 1
ATOM 680 O O . GLU A 1 89 ? -18.587 1.231 10.185 1.00 87.12 89 GLU A O 1
ATOM 685 N N . SER A 1 90 ? -18.447 2.927 8.741 1.00 90.25 90 SER A N 1
ATOM 686 C CA . SER A 1 90 ? -17.208 2.468 8.108 1.00 90.25 90 SER A CA 1
ATOM 687 C C . SER A 1 90 ? -16.263 3.642 7.943 1.00 90.25 90 SER A C 1
ATOM 689 O O . SER A 1 90 ? -16.612 4.638 7.309 1.00 90.25 90 SER A O 1
ATOM 691 N N . LEU A 1 91 ? -15.054 3.509 8.480 1.00 91.62 91 LEU A N 1
ATOM 692 C CA . LEU A 1 91 ? -14.042 4.554 8.440 1.00 91.62 91 LEU A CA 1
ATOM 693 C C . LEU A 1 91 ? -12.798 4.052 7.692 1.00 91.62 91 LEU A C 1
ATOM 695 O O . LEU A 1 91 ? -12.205 3.047 8.095 1.00 91.62 91 LEU A O 1
ATOM 699 N N . PRO A 1 92 ? -12.361 4.730 6.614 1.00 94.88 92 PRO A N 1
ATOM 700 C CA . PRO A 1 92 ? -11.059 4.463 6.022 1.00 94.88 92 PRO A CA 1
ATOM 701 C C . PRO A 1 92 ? -9.945 4.993 6.934 1.00 94.88 92 PRO A C 1
ATOM 703 O O . PRO A 1 92 ? -9.848 6.196 7.167 1.00 94.88 92 PRO A O 1
ATOM 706 N N . LEU A 1 93 ? -9.070 4.102 7.392 1.00 96.38 93 LEU A N 1
ATOM 707 C CA . LEU A 1 93 ? -7.909 4.432 8.216 1.00 96.38 93 LEU A CA 1
ATOM 708 C C . LEU A 1 93 ? -6.631 4.245 7.398 1.00 96.38 93 LEU A C 1
ATOM 710 O O . LEU A 1 93 ? -6.334 3.135 6.963 1.00 96.38 93 LEU A O 1
ATOM 714 N N . TYR A 1 94 ? -5.882 5.321 7.158 1.00 97.62 94 TYR A N 1
ATOM 715 C CA . TYR A 1 94 ? -4.573 5.234 6.506 1.00 97.62 94 TYR A CA 1
ATOM 716 C C . TYR A 1 94 ? -3.531 4.791 7.525 1.00 97.62 94 TYR A C 1
ATOM 718 O O . TYR A 1 94 ? -3.453 5.379 8.592 1.00 97.62 94 TYR A O 1
ATOM 726 N N . ILE A 1 95 ? -2.741 3.776 7.190 1.00 97.69 95 ILE A N 1
ATOM 727 C CA . ILE A 1 95 ? -1.810 3.136 8.137 1.00 97.69 95 ILE A CA 1
ATOM 728 C C . ILE A 1 95 ? -0.351 3.203 7.685 1.00 97.69 95 ILE A C 1
ATOM 730 O O . ILE A 1 95 ? 0.557 2.884 8.446 1.00 97.69 95 ILE A O 1
ATOM 734 N N . GLY A 1 96 ? -0.109 3.654 6.457 1.00 98.12 96 GLY A N 1
ATOM 735 C CA . GLY A 1 96 ? 1.233 3.925 5.974 1.00 98.12 96 GLY A CA 1
ATOM 736 C C . GLY A 1 96 ? 1.247 4.397 4.530 1.00 98.12 96 GLY A C 1
ATOM 737 O O . GLY A 1 96 ? 0.215 4.459 3.846 1.00 98.12 96 GLY A O 1
ATOM 738 N N . GLN A 1 97 ? 2.439 4.723 4.057 1.00 98.38 97 GLN A N 1
ATOM 739 C CA . GLN A 1 97 ? 2.687 5.107 2.679 1.00 98.38 97 GLN A CA 1
ATOM 740 C C . GLN A 1 97 ? 4.101 4.736 2.245 1.00 98.38 97 GLN A C 1
ATOM 742 O O . GLN A 1 97 ? 5.003 4.572 3.061 1.00 98.38 97 GLN A O 1
ATOM 747 N N . VAL A 1 98 ? 4.289 4.664 0.934 1.00 98.06 98 VAL A N 1
ATOM 748 C CA . VAL A 1 98 ? 5.605 4.611 0.307 1.00 98.06 98 VAL A CA 1
ATOM 749 C C . VAL A 1 98 ? 5.688 5.656 -0.792 1.00 98.06 98 VAL A C 1
ATOM 751 O O . VAL A 1 98 ? 4.739 5.841 -1.561 1.00 98.06 98 VAL A O 1
ATOM 754 N N . LYS A 1 99 ? 6.828 6.335 -0.876 1.00 96.56 99 LYS A N 1
ATOM 755 C CA . LYS A 1 99 ? 7.196 7.187 -2.001 1.00 96.56 99 LYS A CA 1
ATOM 756 C C . LYS A 1 99 ? 8.384 6.570 -2.713 1.00 96.56 99 LYS A C 1
ATOM 758 O O . LYS A 1 99 ? 9.408 6.287 -2.096 1.00 96.56 99 LYS A O 1
ATOM 763 N N . ARG A 1 100 ? 8.247 6.384 -4.021 1.00 95.06 100 ARG A N 1
ATOM 764 C CA . ARG A 1 100 ? 9.299 5.828 -4.877 1.00 95.06 100 ARG A CA 1
ATOM 765 C C . ARG A 1 100 ? 9.520 6.682 -6.111 1.00 95.06 100 ARG A C 1
ATOM 767 O O . ARG A 1 100 ? 8.596 7.340 -6.580 1.00 95.06 100 ARG A O 1
ATOM 774 N N . SER A 1 101 ? 10.706 6.616 -6.688 1.00 93.62 101 SER A N 1
ATOM 775 C CA . SER A 1 101 ? 11.024 7.228 -7.974 1.00 93.62 101 SER A CA 1
ATOM 776 C C . SER A 1 101 ? 10.169 6.649 -9.106 1.00 93.62 101 SER A C 1
ATOM 778 O O . SER A 1 101 ? 9.938 5.435 -9.181 1.00 93.62 101 SER A O 1
ATOM 780 N N . LEU A 1 102 ? 9.733 7.527 -10.016 1.00 92.69 102 LEU A N 1
ATOM 781 C CA . LEU A 1 102 ? 9.131 7.164 -11.305 1.00 92.69 102 LEU A CA 1
ATOM 782 C C . LEU A 1 102 ? 10.161 7.041 -12.441 1.00 92.69 102 LEU A C 1
ATOM 784 O O . LEU A 1 102 ? 9.824 6.568 -13.524 1.00 92.69 102 LEU A O 1
ATOM 788 N N . SER A 1 103 ? 11.425 7.399 -12.200 1.00 90.25 103 SER A N 1
ATOM 789 C CA . SER A 1 103 ? 12.502 7.292 -13.198 1.00 90.25 103 SER A CA 1
ATOM 790 C C . SER A 1 103 ? 13.442 6.112 -12.982 1.00 90.25 103 SER A C 1
ATOM 792 O O . SER A 1 103 ? 14.149 5.725 -13.909 1.00 90.25 103 SER A O 1
ATOM 794 N N . VAL A 1 104 ? 13.464 5.526 -11.785 1.00 89.44 104 VAL A N 1
ATOM 795 C CA . VAL A 1 104 ? 14.350 4.405 -11.451 1.00 89.44 104 VAL A CA 1
ATOM 796 C C . VAL A 1 104 ? 13.501 3.187 -11.112 1.00 89.44 104 VAL A C 1
ATOM 798 O O . VAL A 1 104 ? 12.686 3.235 -10.193 1.00 89.44 104 VAL A O 1
ATOM 801 N N . LYS A 1 105 ? 13.680 2.092 -11.865 1.00 84.25 105 LYS A N 1
ATOM 802 C CA . LYS A 1 105 ? 12.920 0.848 -11.665 1.00 84.25 105 LYS A CA 1
ATOM 803 C C . LYS A 1 105 ? 13.271 0.175 -10.337 1.00 84.25 105 LYS A C 1
ATOM 805 O O . LYS A 1 105 ? 12.362 -0.159 -9.580 1.00 84.25 105 LYS A O 1
ATOM 810 N N . ASN A 1 106 ? 14.564 0.035 -10.058 1.00 86.69 106 ASN A N 1
ATOM 811 C CA . ASN A 1 106 ? 15.085 -0.513 -8.808 1.00 86.69 106 ASN A CA 1
ATOM 812 C C . ASN A 1 106 ? 15.484 0.652 -7.904 1.00 86.69 106 ASN A C 1
ATOM 814 O O . ASN A 1 106 ? 16.609 1.138 -7.970 1.00 86.69 106 ASN A O 1
ATOM 818 N N . ASP A 1 107 ? 14.520 1.160 -7.146 1.00 87.12 107 ASP A N 1
ATOM 819 C CA . ASP A 1 107 ? 14.738 2.290 -6.253 1.00 87.12 107 ASP A CA 1
ATOM 820 C C . ASP A 1 107 ? 15.145 1.787 -4.865 1.00 87.12 107 ASP A C 1
ATOM 822 O O . ASP A 1 107 ? 14.317 1.287 -4.111 1.00 87.12 107 ASP A O 1
ATOM 826 N N . GLU A 1 108 ? 16.429 1.890 -4.532 1.00 85.88 108 GLU A N 1
ATOM 827 C CA . GLU A 1 108 ? 16.932 1.547 -3.193 1.00 85.88 108 GLU A CA 1
ATOM 828 C C . GLU A 1 108 ? 16.607 2.633 -2.154 1.00 85.88 108 GLU A C 1
ATOM 830 O O . GLU A 1 108 ? 16.664 2.373 -0.956 1.00 85.88 108 GLU A O 1
ATOM 835 N N . ASN A 1 109 ? 16.216 3.833 -2.600 1.00 89.50 109 ASN A N 1
ATOM 836 C CA . ASN A 1 109 ? 15.969 5.002 -1.756 1.00 89.50 109 ASN A CA 1
ATOM 837 C C . ASN A 1 109 ? 14.469 5.282 -1.577 1.00 89.50 109 ASN A C 1
ATOM 839 O O . ASN A 1 109 ? 14.061 6.436 -1.424 1.00 89.50 109 ASN A O 1
ATOM 843 N N . MET A 1 110 ? 13.635 4.239 -1.623 1.00 93.88 110 MET A N 1
ATOM 844 C CA . MET A 1 110 ? 12.207 4.379 -1.344 1.00 93.88 110 MET A CA 1
ATOM 845 C C . MET A 1 110 ? 11.989 4.863 0.091 1.00 93.88 110 MET A C 1
ATOM 847 O O . MET A 1 110 ? 12.536 4.309 1.043 1.00 93.88 110 MET A O 1
ATOM 851 N N . GLU A 1 111 ? 11.136 5.868 0.247 1.00 96.56 111 GLU A N 1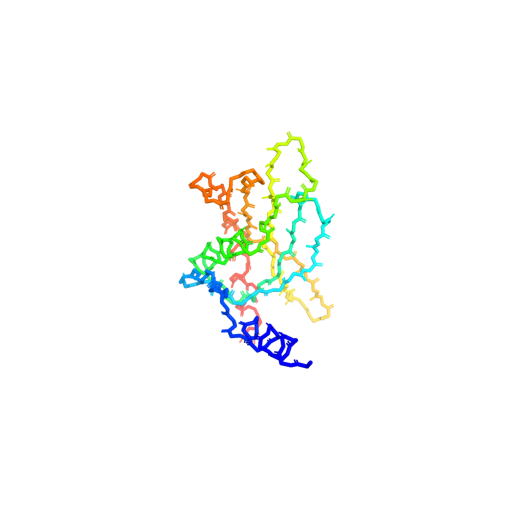
ATOM 852 C CA . GLU A 1 111 ? 10.742 6.395 1.551 1.00 96.56 111 GLU A CA 1
ATOM 853 C C . GLU A 1 111 ? 9.482 5.661 1.999 1.00 96.56 111 GLU A C 1
ATOM 855 O O . GLU A 1 111 ? 8.438 5.784 1.355 1.00 96.56 111 GLU A O 1
ATOM 860 N N . ILE A 1 112 ? 9.576 4.879 3.072 1.00 97.44 112 ILE A N 1
ATOM 861 C CA . ILE A 1 112 ? 8.436 4.172 3.658 1.00 97.44 112 ILE A CA 1
ATOM 862 C C . ILE A 1 112 ? 8.121 4.813 5.001 1.00 97.44 112 ILE A C 1
ATOM 864 O O . ILE A 1 112 ? 8.959 4.815 5.898 1.00 97.44 112 ILE A O 1
ATOM 868 N N . ASP A 1 113 ? 6.891 5.298 5.139 1.00 98.00 113 ASP A N 1
ATOM 869 C CA . ASP A 1 113 ? 6.381 5.840 6.390 1.00 98.00 113 ASP A CA 1
ATOM 870 C C . ASP A 1 113 ? 5.271 4.926 6.908 1.00 98.00 113 ASP A C 1
ATOM 872 O O . ASP A 1 113 ? 4.220 4.774 6.275 1.00 98.00 113 ASP A O 1
ATOM 876 N N . ILE A 1 114 ? 5.492 4.335 8.078 1.00 97.69 114 ILE A N 1
ATOM 877 C CA . ILE A 1 114 ? 4.468 3.590 8.808 1.00 97.69 114 ILE A CA 1
ATOM 878 C C . ILE A 1 114 ? 3.826 4.519 9.835 1.00 97.69 114 ILE A C 1
ATOM 880 O O . ILE A 1 114 ? 4.510 5.137 10.654 1.00 97.69 114 ILE A O 1
ATOM 884 N N . PHE A 1 115 ? 2.500 4.618 9.806 1.00 97.31 115 PHE A N 1
ATOM 885 C CA . PHE A 1 115 ? 1.751 5.505 10.686 1.00 97.31 115 PHE A CA 1
ATOM 886 C C . PHE A 1 115 ? 1.428 4.775 11.998 1.00 97.31 115 PHE A C 1
ATOM 888 O O . PHE A 1 115 ? 0.416 4.086 12.138 1.00 97.31 115 PHE A O 1
ATOM 895 N N . GLN A 1 116 ? 2.361 4.867 12.949 1.00 94.94 116 GLN A N 1
ATOM 896 C CA . GLN A 1 116 ? 2.352 4.090 14.195 1.00 94.94 116 GLN A CA 1
ATOM 897 C C . GLN A 1 116 ? 1.114 4.338 15.064 1.00 94.94 116 GLN A C 1
ATOM 899 O O . GLN A 1 116 ? 0.588 3.410 15.681 1.00 94.94 116 GLN A O 1
ATOM 904 N N . GLU A 1 117 ? 0.626 5.576 15.125 1.00 94.25 117 GLU A N 1
ATOM 905 C CA . GLU A 1 117 ? -0.555 5.907 15.927 1.00 94.25 117 GLU A CA 1
ATOM 906 C C . GLU A 1 117 ? -1.828 5.296 15.326 1.00 94.25 117 GLU A C 1
ATOM 908 O O . GLU A 1 117 ? -2.672 4.754 16.041 1.00 94.25 117 GLU A O 1
ATOM 913 N N . GLU A 1 118 ? -1.932 5.276 14.005 1.00 94.25 118 GLU A N 1
ATOM 914 C CA . GLU A 1 118 ? -3.024 4.679 13.254 1.00 94.25 118 GLU A CA 1
ATOM 915 C C . GLU A 1 118 ? -2.992 3.148 13.345 1.00 94.25 118 GLU A C 1
ATOM 917 O O . GLU A 1 118 ? -4.043 2.530 13.509 1.00 94.25 118 GLU A O 1
ATOM 922 N N . LEU A 1 119 ? -1.813 2.515 13.367 1.00 92.31 119 LEU A N 1
ATOM 923 C CA . LEU A 1 119 ? -1.693 1.079 13.664 1.00 92.31 119 LEU A CA 1
ATOM 924 C C . LEU A 1 119 ? -2.132 0.729 15.097 1.00 92.31 119 LEU A C 1
ATOM 926 O O . LEU A 1 119 ? -2.806 -0.287 15.321 1.00 92.31 119 LEU A O 1
ATOM 930 N N . LYS A 1 120 ? -1.820 1.579 16.084 1.00 91.62 120 LYS A N 1
ATOM 931 C CA . LYS A 1 120 ? -2.334 1.412 17.456 1.00 91.62 120 LYS A CA 1
ATOM 932 C C . LYS A 1 120 ? -3.857 1.553 17.501 1.00 91.62 120 LYS A C 1
ATOM 934 O O . LYS A 1 120 ? -4.527 0.759 18.167 1.00 91.62 120 LYS A O 1
ATOM 939 N N . GLN A 1 121 ? -4.421 2.523 16.777 1.00 90.31 121 GLN A N 1
ATOM 940 C CA . GLN A 1 121 ? -5.873 2.688 16.659 1.00 90.31 121 GLN A CA 1
ATOM 941 C C . GLN A 1 121 ? -6.534 1.489 15.968 1.00 90.31 121 GLN A C 1
ATOM 943 O O . GLN A 1 121 ? -7.555 0.997 16.448 1.00 90.31 121 GLN A O 1
ATOM 948 N N . LEU A 1 122 ? -5.932 0.961 14.902 1.00 90.12 122 LEU A N 1
ATOM 949 C CA . LEU A 1 122 ? -6.396 -0.246 14.219 1.00 90.12 122 LEU A CA 1
ATOM 950 C C . LEU A 1 122 ? -6.495 -1.428 15.188 1.00 90.12 122 LEU A C 1
ATOM 952 O O . LEU A 1 122 ? -7.534 -2.084 15.269 1.00 90.12 122 LEU A O 1
ATOM 956 N N . SER A 1 123 ? -5.459 -1.630 16.004 1.00 86.69 123 SER A N 1
ATOM 957 C CA . SER A 1 123 ? -5.436 -2.670 17.039 1.00 86.69 123 SER A CA 1
ATOM 958 C C . SER A 1 123 ? -6.569 -2.514 18.065 1.00 86.69 123 SER A C 1
ATOM 960 O O . SER A 1 123 ? -7.075 -3.504 18.597 1.00 86.69 123 SER A O 1
ATOM 962 N N . LYS A 1 124 ? -7.004 -1.278 18.352 1.00 86.69 124 LYS A N 1
ATOM 963 C CA . LYS A 1 124 ? -8.160 -1.005 19.219 1.00 86.69 124 LYS A CA 1
ATOM 964 C C . LYS A 1 124 ? -9.473 -1.426 18.550 1.00 86.69 124 LYS A C 1
ATOM 966 O O . LYS A 1 124 ? -10.269 -2.113 19.187 1.00 86.69 124 LYS A O 1
ATOM 971 N N . TYR A 1 125 ? -9.681 -1.072 17.280 1.00 85.00 125 TYR A N 1
ATOM 972 C CA . TYR A 1 125 ? -10.891 -1.453 16.536 1.00 85.00 125 TYR A CA 1
ATOM 973 C C . TYR A 1 125 ? -11.001 -2.965 16.319 1.00 85.00 125 TYR A C 1
ATOM 975 O O . TYR A 1 125 ? -12.082 -3.529 16.459 1.00 85.00 125 TYR A O 1
ATOM 983 N N . GLN A 1 126 ? -9.882 -3.649 16.077 1.00 79.81 126 GLN A N 1
ATOM 984 C CA . GLN A 1 126 ? -9.856 -5.112 15.992 1.00 79.81 126 GLN A CA 1
ATOM 985 C C . GLN A 1 126 ? -10.302 -5.797 17.293 1.00 79.81 126 GLN A C 1
ATOM 987 O O . GLN A 1 126 ? -10.942 -6.845 17.244 1.00 79.81 126 GLN A O 1
ATOM 992 N N . LYS A 1 127 ? -9.940 -5.242 18.460 1.00 78.56 127 LYS A N 1
ATOM 993 C CA . LYS A 1 127 ? -10.350 -5.788 19.764 1.00 78.56 127 LYS A CA 1
ATOM 994 C C . LYS A 1 127 ? -11.841 -5.591 20.010 1.00 78.56 127 LYS A C 1
ATOM 996 O O . LYS A 1 127 ? -12.485 -6.513 20.491 1.00 78.56 127 LYS A O 1
ATOM 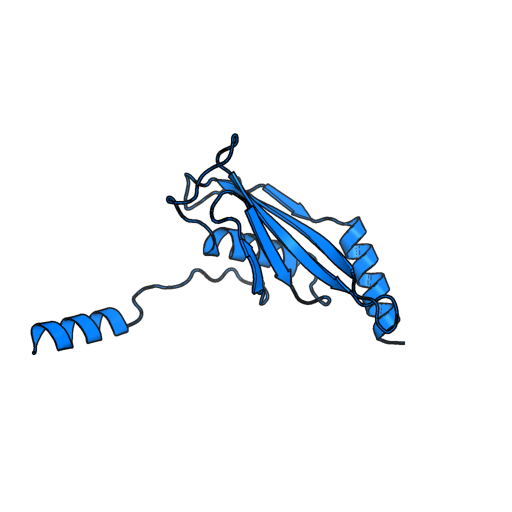1001 N N . LEU A 1 128 ? -12.372 -4.422 19.650 1.00 71.88 128 LEU A N 1
ATOM 1002 C CA . LEU A 1 128 ? -13.799 -4.111 19.764 1.00 71.88 128 LEU A CA 1
ATOM 1003 C C . LEU A 1 128 ? -14.657 -5.015 18.871 1.00 71.88 128 LEU A C 1
ATOM 1005 O O . LEU A 1 128 ? -15.698 -5.471 19.310 1.00 71.88 128 LEU A O 1
ATOM 1009 N N . ALA A 1 129 ? -14.196 -5.342 17.662 1.00 67.06 129 ALA A N 1
ATOM 1010 C CA . ALA A 1 129 ? -14.928 -6.221 16.744 1.00 67.06 129 ALA A CA 1
ATOM 1011 C C . ALA A 1 129 ? -14.962 -7.708 17.165 1.00 67.06 129 ALA A C 1
ATOM 10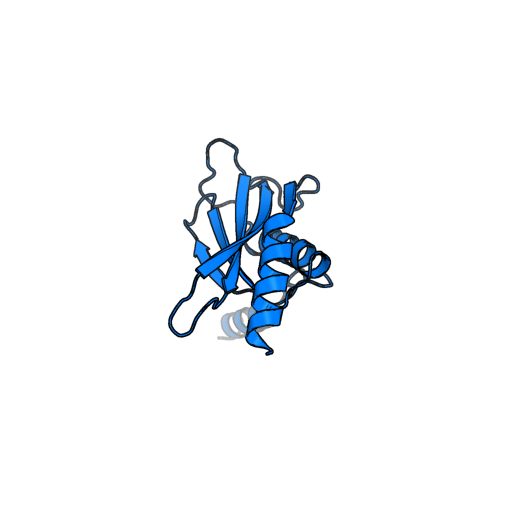13 O O . ALA A 1 129 ? -15.684 -8.496 16.557 1.00 67.06 129 ALA A O 1
ATOM 1014 N N . LYS A 1 130 ? -14.151 -8.117 18.151 1.00 61.53 130 LYS A N 1
ATOM 1015 C CA . LYS A 1 130 ? -14.064 -9.506 18.641 1.00 61.53 130 LYS A CA 1
ATOM 1016 C C . LYS A 1 130 ? -14.793 -9.745 19.971 1.00 61.53 130 LYS A C 1
ATOM 1018 O O . LYS A 1 130 ? -14.836 -10.899 20.397 1.00 61.53 130 LYS A O 1
ATOM 1023 N N . GLY A 1 131 ? -15.277 -8.694 20.638 1.00 52.16 131 GLY A N 1
ATOM 1024 C CA . GLY A 1 131 ? -16.014 -8.764 21.908 1.00 52.16 131 GLY A CA 1
ATOM 1025 C C . GLY A 1 131 ? -17.501 -8.560 21.695 1.00 52.16 131 GLY A C 1
ATOM 1026 O O . GLY A 1 131 ? -18.273 -9.283 22.357 1.00 52.16 131 GLY A O 1
#

pLDDT: mean 90.64, std 8.65, range [52.16, 98.69]

Radius of gyration: 18.29 Å; chains: 1; bounding box: 40×40×61 Å